Protein AF-G9YSE6-F1 (afdb_monomer)

Secondary structure (DSSP, 8-state):
--HHHHHHHHHHHT-EEE-GGGTTTEEEE---STT-SEEEETTS--BS-----HHHHH-S--EEE-----

Organism: NCBI:txid411475

pLDDT: mean 95.94, std 3.24, range [77.81, 98.44]

Nearest PDB structures (foldseek):
  5tre-assembly1_M  TM=5.300E-01  e=7.220E+00  Saccharomyces cerevisiae

Solvent-accessible surface area (backbone atoms only — not comparable to full-atom values): 3896 Å² total; per-residue (Å²): 54,45,47,70,60,26,48,54,51,12,55,76,69,73,25,19,33,34,38,76,95,30,65,95,45,42,37,36,33,67,50,91,52,100,52,37,31,29,34,38,30,49,80,48,78,73,40,61,57,6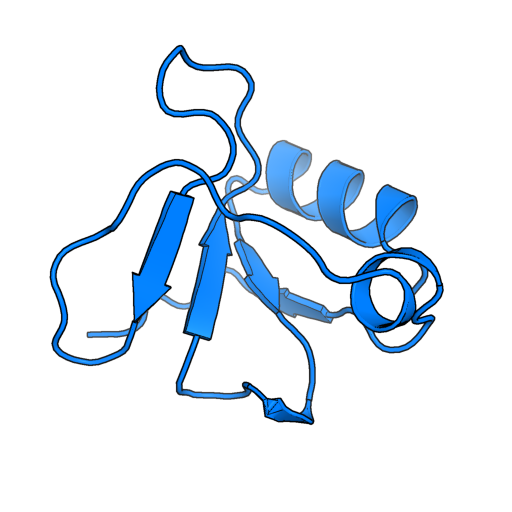7,78,79,52,72,69,59,68,70,33,56,62,35,38,67,45,78,79,78,64,103

Structure (mmCIF, N/CA/C/O backbone):
data_AF-G9YSE6-F1
#
_entry.id   AF-G9YSE6-F1
#
loop_
_atom_site.group_PDB
_atom_site.id
_atom_site.type_symbol
_atom_site.label_atom_id
_atom_site.label_alt_id
_atom_site.label_comp_id
_atom_site.label_asym_id
_atom_site.label_entity_id
_atom_site.label_seq_id
_atom_site.pdbx_PDB_ins_code
_atom_site.Cartn_x
_atom_site.Cartn_y
_atom_site.Cartn_z
_atom_site.occupancy
_atom_site.B_iso_or_equiv
_atom_site.auth_seq_id
_atom_site.auth_comp_id
_atom_site.auth_asym_id
_atom_site.auth_atom_id
_atom_site.pdbx_PDB_model_num
ATOM 1 N N . MET A 1 1 ? -11.358 -2.396 1.796 1.00 95.50 1 MET A N 1
ATOM 2 C CA . MET A 1 1 ? -11.882 -1.763 0.562 1.00 95.50 1 MET A CA 1
ATOM 3 C C . MET A 1 1 ? -11.146 -2.314 -0.656 1.00 95.50 1 MET A C 1
ATOM 5 O O . MET A 1 1 ? -10.076 -2.875 -0.490 1.00 95.50 1 MET A O 1
ATOM 9 N N . GLU A 1 2 ? -11.679 -2.160 -1.872 1.00 97.75 2 GLU A N 1
ATOM 10 C CA . GLU A 1 2 ? -10.933 -2.495 -3.102 1.00 97.75 2 GLU A CA 1
ATOM 11 C C . GLU A 1 2 ? -9.661 -1.641 -3.219 1.00 97.75 2 GLU A C 1
ATOM 13 O O . GLU A 1 2 ? -9.664 -0.456 -2.858 1.00 97.75 2 GLU A O 1
ATOM 18 N N . ILE A 1 3 ? -8.595 -2.210 -3.786 1.00 98.19 3 ILE A N 1
ATOM 19 C CA . ILE A 1 3 ? -7.275 -1.567 -3.837 1.00 98.19 3 ILE A CA 1
ATOM 20 C C . ILE A 1 3 ? -7.297 -0.176 -4.490 1.00 98.19 3 ILE A C 1
ATOM 22 O O . ILE A 1 3 ? -6.683 0.756 -3.978 1.00 98.19 3 ILE A O 1
ATOM 26 N N . GLN A 1 4 ? -8.061 0.019 -5.571 1.00 98.12 4 GLN A N 1
ATOM 27 C CA . GLN A 1 4 ? -8.118 1.307 -6.273 1.00 98.12 4 GLN A CA 1
ATOM 28 C C . GLN A 1 4 ? -8.688 2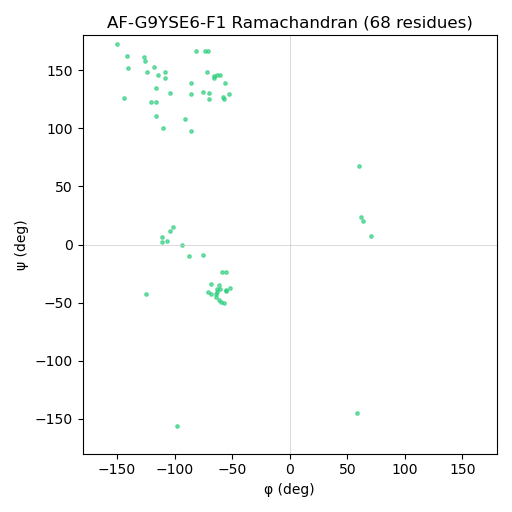.428 -5.385 1.00 98.12 4 GLN A C 1
ATOM 30 O O . GLN A 1 4 ? -8.214 3.566 -5.431 1.00 98.12 4 GLN A O 1
ATOM 35 N N . LYS A 1 5 ? -9.695 2.113 -4.558 1.00 98.44 5 LYS A N 1
ATOM 36 C CA . LYS A 1 5 ? -10.297 3.063 -3.609 1.00 98.44 5 LYS A CA 1
ATOM 37 C C . LYS A 1 5 ? -9.312 3.408 -2.492 1.00 98.44 5 LYS A C 1
ATOM 39 O O . LYS A 1 5 ? -9.173 4.584 -2.161 1.00 98.44 5 LYS A O 1
ATOM 44 N N . ALA A 1 6 ? -8.599 2.406 -1.972 1.00 98.38 6 ALA A N 1
ATOM 45 C CA . ALA A 1 6 ? -7.571 2.605 -0.952 1.00 98.38 6 ALA A CA 1
ATOM 46 C C . ALA A 1 6 ? -6.434 3.491 -1.468 1.00 98.38 6 ALA A C 1
ATOM 48 O O . ALA A 1 6 ? -6.077 4.466 -0.814 1.00 98.38 6 ALA A O 1
ATOM 49 N N . VAL A 1 7 ? -5.923 3.203 -2.670 1.00 98.19 7 VAL A N 1
ATOM 50 C CA . VAL A 1 7 ? -4.847 3.973 -3.311 1.00 98.19 7 VAL A CA 1
ATOM 51 C C . VAL A 1 7 ? -5.252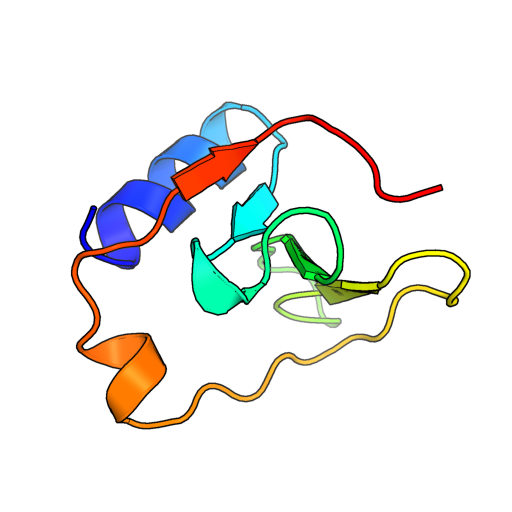 5.428 -3.505 1.00 98.19 7 VAL A C 1
ATOM 53 O O . VAL A 1 7 ? -4.501 6.315 -3.111 1.00 98.19 7 VAL A O 1
ATOM 56 N N . ARG A 1 8 ? -6.442 5.693 -4.064 1.00 98.38 8 ARG A N 1
ATOM 57 C CA . ARG A 1 8 ? -6.921 7.068 -4.272 1.00 98.38 8 ARG A CA 1
ATOM 58 C C . ARG A 1 8 ? -6.950 7.845 -2.957 1.00 98.38 8 ARG A C 1
ATOM 60 O O . ARG A 1 8 ? -6.373 8.923 -2.876 1.00 98.38 8 ARG A O 1
ATOM 67 N N . LYS A 1 9 ? -7.559 7.257 -1.926 1.00 98.38 9 LYS A N 1
ATOM 68 C CA . LYS A 1 9 ? -7.674 7.889 -0.612 1.00 98.38 9 LYS A CA 1
ATOM 69 C C . LYS A 1 9 ? -6.304 8.103 0.038 1.00 98.38 9 LYS A C 1
ATOM 71 O O . LYS A 1 9 ? -6.062 9.175 0.573 1.00 98.38 9 LYS A O 1
ATOM 76 N N . ALA A 1 10 ? -5.399 7.128 -0.040 1.00 98.25 10 ALA A N 1
ATOM 77 C CA . ALA A 1 10 ? -4.048 7.257 0.500 1.00 98.25 10 ALA A CA 1
ATOM 78 C C . ALA A 1 10 ? -3.242 8.361 -0.202 1.00 98.25 10 ALA A C 1
ATOM 80 O O . ALA A 1 10 ? -2.564 9.125 0.475 1.00 98.25 10 ALA A O 1
ATOM 81 N N . VAL A 1 11 ? -3.344 8.496 -1.530 1.00 97.88 11 VAL A N 1
ATOM 82 C CA . VAL A 1 11 ? -2.693 9.592 -2.269 1.00 97.88 11 VAL A CA 1
ATOM 83 C C . VAL A 1 11 ? -3.269 10.950 -1.856 1.00 97.88 11 VAL A C 1
ATOM 85 O O . VAL A 1 11 ? -2.503 11.870 -1.583 1.00 97.88 11 VAL A O 1
ATOM 88 N N . GLU A 1 12 ? -4.597 11.070 -1.750 1.00 97.38 12 GLU A N 1
ATOM 89 C CA . GLU A 1 12 ? -5.276 12.304 -1.319 1.00 97.38 12 GLU A CA 1
ATOM 90 C C . GLU A 1 12 ? -4.873 12.736 0.098 1.00 97.38 12 GLU A C 1
ATOM 92 O O . GLU A 1 12 ? -4.710 13.927 0.357 1.00 97.38 12 GLU A O 1
ATOM 97 N N . THR A 1 13 ? -4.685 11.784 1.015 1.00 96.56 13 THR A N 1
ATOM 98 C CA . THR A 1 13 ? -4.314 12.071 2.409 1.00 96.56 13 THR A CA 1
ATOM 99 C C . THR A 1 13 ? -2.807 12.037 2.668 1.00 96.56 13 THR A C 1
ATOM 101 O O . THR A 1 13 ? -2.396 12.205 3.813 1.00 96.56 13 THR A O 1
ATOM 104 N N . GLY A 1 14 ? -1.976 11.760 1.656 1.00 96.06 14 GLY A N 1
ATOM 105 C CA . GLY A 1 14 ? -0.533 11.541 1.827 1.00 96.06 14 GLY A CA 1
ATOM 106 C C . GLY A 1 14 ? -0.176 10.335 2.712 1.00 96.06 14 GLY A C 1
ATOM 107 O O . GLY A 1 14 ? 0.896 10.316 3.313 1.00 96.06 14 GLY A O 1
ATOM 108 N N . GLY A 1 15 ? -1.079 9.359 2.823 1.00 97.12 15 GLY A N 1
ATOM 109 C CA . GLY A 1 15 ? -0.956 8.195 3.696 1.00 97.12 15 GLY A CA 1
ATOM 110 C C . GLY A 1 15 ? -0.456 6.933 2.993 1.00 97.12 15 GLY A C 1
ATOM 111 O O . GLY A 1 15 ? 0.191 6.961 1.944 1.00 97.12 15 GLY A O 1
ATOM 112 N N . PHE A 1 16 ? -0.800 5.801 3.595 1.00 98.00 16 PHE A N 1
ATOM 113 C CA . PHE A 1 16 ? -0.414 4.461 3.182 1.00 98.00 16 PHE A CA 1
ATOM 114 C C . PHE A 1 16 ? -1.641 3.570 3.012 1.00 98.00 16 PHE A C 1
ATOM 116 O O . PHE A 1 16 ? -2.705 3.834 3.575 1.00 98.00 16 PHE A O 1
ATOM 123 N N . ILE A 1 17 ? -1.459 2.471 2.288 1.00 98.00 17 ILE A N 1
ATOM 124 C CA . ILE A 1 17 ? -2.390 1.348 2.268 1.00 98.00 17 ILE A CA 1
ATOM 125 C C . ILE A 1 17 ? -1.787 0.149 2.999 1.00 98.00 17 ILE A C 1
ATOM 127 O O . ILE A 1 17 ? -0.572 -0.065 2.992 1.00 98.00 17 ILE A O 1
ATOM 131 N N . THR A 1 18 ? -2.638 -0.653 3.621 1.00 97.81 18 THR A N 1
ATOM 132 C CA . THR A 1 18 ? -2.253 -1.927 4.235 1.00 97.81 18 THR A CA 1
ATOM 133 C C . THR A 1 18 ? -3.422 -2.907 4.186 1.00 97.81 18 THR A C 1
ATOM 135 O O . THR A 1 18 ? -4.525 -2.545 3.777 1.00 97.81 18 THR A O 1
ATOM 138 N N . ARG A 1 19 ? -3.174 -4.155 4.573 1.00 97.25 19 ARG A N 1
ATOM 139 C CA . ARG A 1 19 ? -4.198 -5.191 4.737 1.00 97.25 19 ARG A CA 1
ATOM 140 C C . ARG A 1 19 ? -4.213 -5.641 6.199 1.00 97.25 19 ARG A C 1
ATOM 142 O O . ARG A 1 19 ? -3.149 -5.628 6.821 1.00 97.25 19 ARG A O 1
ATOM 149 N N . PRO A 1 20 ? -5.339 -6.135 6.740 1.00 96.00 20 PRO A N 1
ATOM 150 C CA . PRO A 1 20 ? -5.415 -6.638 8.113 1.00 96.00 20 PRO A CA 1
ATOM 151 C C . PRO A 1 20 ? -4.333 -7.673 8.453 1.00 96.00 20 PRO A C 1
ATOM 153 O O . PRO A 1 20 ? -3.739 -7.630 9.528 1.00 96.00 20 PRO A O 1
ATOM 156 N N . LEU A 1 21 ? -3.996 -8.550 7.498 1.00 94.50 21 LEU A N 1
ATOM 157 C CA . LEU A 1 21 ? -2.915 -9.539 7.626 1.00 94.50 21 LEU A CA 1
ATOM 158 C C . LEU A 1 21 ? -1.532 -8.907 7.899 1.00 94.50 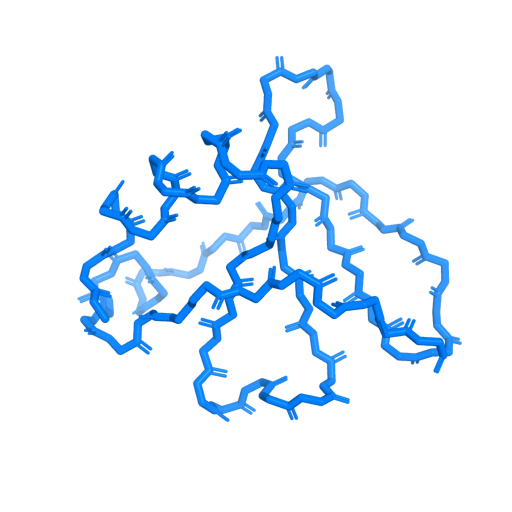21 LEU A C 1
ATOM 160 O O . LEU A 1 21 ? -0.628 -9.560 8.424 1.00 94.50 21 LEU A O 1
ATOM 164 N N . TRP A 1 22 ? -1.353 -7.643 7.527 1.00 94.56 22 TRP A N 1
ATOM 165 C CA . TRP A 1 22 ? -0.106 -6.885 7.603 1.00 94.56 22 TRP A CA 1
ATOM 166 C C . TRP A 1 22 ? -0.130 -5.769 8.650 1.00 94.56 22 TRP A C 1
ATOM 168 O O . TRP A 1 22 ? 0.866 -5.051 8.788 1.00 94.56 22 TRP A O 1
ATOM 178 N N . CYS A 1 23 ? -1.230 -5.632 9.391 1.00 87.44 23 CYS A N 1
ATOM 179 C CA . CYS A 1 23 ? -1.412 -4.579 10.380 1.00 87.44 23 CYS A CA 1
ATOM 180 C C . CYS A 1 23 ? -0.235 -4.536 11.374 1.00 87.44 23 CYS A C 1
ATOM 182 O O . CYS A 1 23 ? 0.204 -5.562 11.905 1.00 87.44 23 CYS A O 1
ATOM 184 N N . GLY A 1 24 ? 0.337 -3.341 11.563 1.00 87.69 24 GLY A N 1
ATOM 185 C CA . GLY A 1 24 ? 1.499 -3.109 12.428 1.00 87.69 24 GLY A CA 1
ATOM 186 C C . GLY A 1 24 ? 2.831 -3.677 11.917 1.00 87.69 24 GLY A C 1
ATOM 187 O O . GLY A 1 24 ? 3.817 -3.667 12.658 1.00 87.69 24 GLY A O 1
ATOM 188 N N . ARG A 1 25 ? 2.882 -4.204 10.686 1.00 93.94 25 ARG A N 1
ATOM 189 C CA . ARG A 1 25 ? 4.080 -4.844 10.112 1.00 93.94 25 ARG A CA 1
ATOM 190 C C . ARG A 1 25 ? 4.509 -4.244 8.787 1.00 93.94 25 ARG A C 1
ATOM 192 O O . ARG A 1 25 ? 5.711 -4.078 8.587 1.00 93.94 25 ARG A O 1
ATOM 199 N N . LEU A 1 26 ? 3.557 -3.955 7.900 1.00 96.06 26 LEU A N 1
ATOM 200 C CA . LEU A 1 26 ? 3.845 -3.463 6.560 1.00 96.06 26 LEU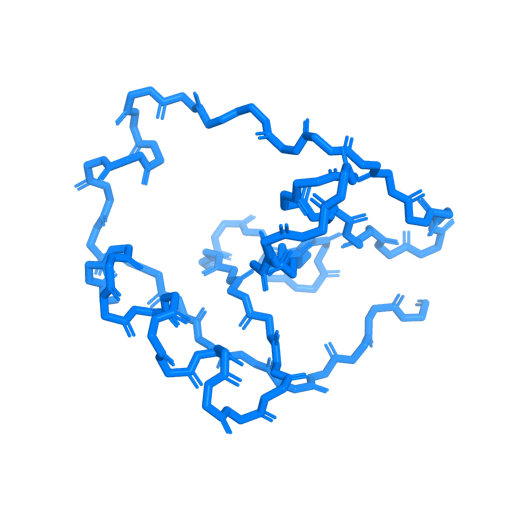 A CA 1
ATOM 201 C C . LEU A 1 26 ? 2.807 -2.443 6.095 1.00 96.06 26 LEU A C 1
ATOM 203 O O . LEU A 1 26 ? 1.614 -2.738 6.041 1.00 96.06 26 LEU A O 1
ATOM 207 N N . HIS A 1 27 ? 3.292 -1.280 5.681 1.00 97.88 27 HIS A N 1
ATOM 208 C CA . HIS A 1 27 ? 2.542 -0.250 4.976 1.00 97.88 27 HIS A CA 1
ATOM 209 C C . HIS A 1 27 ? 3.103 -0.089 3.561 1.00 97.88 27 HIS A C 1
ATOM 211 O O . HIS A 1 27 ? 4.304 -0.238 3.331 1.00 97.88 27 HIS A O 1
ATOM 217 N N . ILE A 1 28 ? 2.237 0.221 2.603 1.00 98.00 28 ILE A N 1
ATOM 218 C CA . ILE A 1 28 ? 2.613 0.514 1.220 1.00 98.00 28 ILE A CA 1
ATOM 219 C C . ILE A 1 28 ? 2.238 1.962 0.938 1.00 98.00 28 ILE A C 1
ATOM 221 O O . ILE A 1 28 ? 1.078 2.345 1.068 1.00 98.00 28 ILE A O 1
ATOM 225 N N . LYS A 1 29 ? 3.213 2.769 0.533 1.00 97.94 29 LYS A N 1
ATOM 226 C CA . LYS A 1 29 ? 2.999 4.136 0.074 1.00 97.94 29 LYS A CA 1
ATOM 227 C C . LYS A 1 29 ? 2.783 4.126 -1.440 1.00 97.94 29 LYS A C 1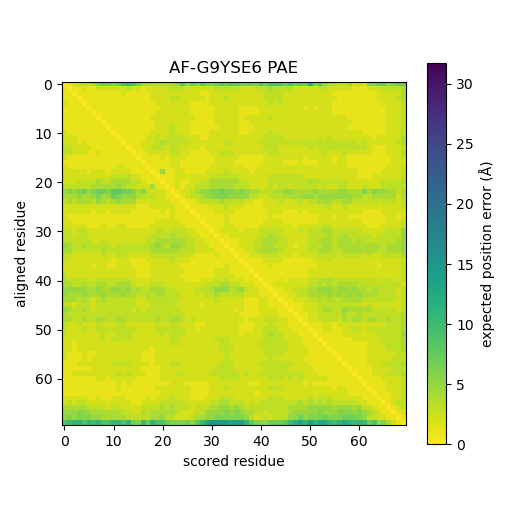
ATOM 229 O O . LYS A 1 29 ? 3.747 3.877 -2.171 1.00 97.94 29 LYS A O 1
ATOM 234 N N . PRO A 1 30 ? 1.559 4.365 -1.938 1.00 97.94 30 PRO A N 1
ATOM 235 C CA . PRO A 1 30 ? 1.343 4.531 -3.367 1.00 97.94 30 PRO A CA 1
ATOM 236 C C . PRO A 1 30 ? 1.950 5.860 -3.829 1.00 97.94 30 PRO A C 1
ATOM 238 O O . PRO A 1 30 ? 1.628 6.916 -3.289 1.00 97.94 30 PRO A O 1
ATOM 241 N N . THR A 1 31 ? 2.829 5.813 -4.828 1.00 96.19 31 THR A N 1
ATOM 242 C CA . THR A 1 31 ? 3.404 7.010 -5.460 1.00 96.19 31 THR A CA 1
ATOM 243 C C . THR A 1 31 ? 3.541 6.798 -6.968 1.00 96.19 31 THR A C 1
ATOM 245 O O . THR A 1 31 ? 3.524 5.658 -7.435 1.00 96.19 31 THR A O 1
ATOM 248 N N . ASN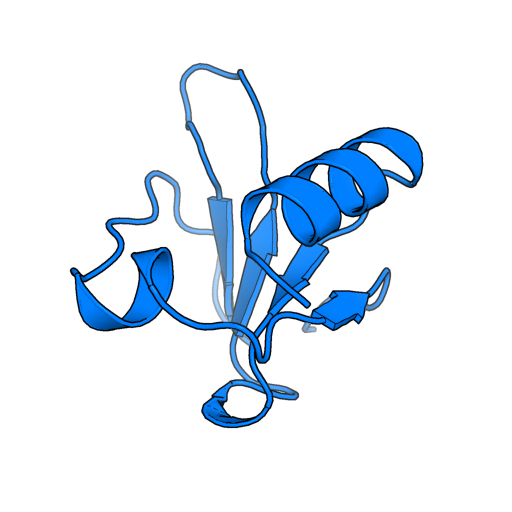 A 1 32 ? 3.689 7.895 -7.714 1.00 94.94 32 ASN A N 1
ATOM 249 C CA . ASN A 1 32 ? 4.004 7.885 -9.148 1.00 94.94 32 ASN A CA 1
ATOM 250 C C . ASN A 1 32 ? 5.477 8.245 -9.424 1.00 94.94 32 ASN A C 1
ATOM 252 O O . ASN A 1 32 ? 5.838 8.510 -10.568 1.00 94.94 32 ASN A O 1
ATOM 256 N N . GLU A 1 33 ? 6.311 8.281 -8.384 1.00 95.06 33 GLU A N 1
ATOM 257 C CA . GLU A 1 33 ? 7.737 8.588 -8.496 1.00 95.06 33 GLU A CA 1
ATOM 258 C C . GLU A 1 33 ? 8.513 7.402 -9.109 1.00 95.06 33 GLU A C 1
ATOM 260 O O . GLU A 1 33 ? 7.982 6.283 -9.177 1.00 95.06 33 GLU A O 1
ATOM 265 N N . PRO A 1 34 ? 9.775 7.589 -9.546 1.00 96.06 34 PRO A N 1
ATOM 266 C CA . PRO A 1 34 ? 10.595 6.521 -10.134 1.00 96.06 34 PRO A CA 1
ATOM 267 C C . PRO A 1 34 ? 10.758 5.272 -9.248 1.00 96.06 34 PRO A C 1
ATOM 269 O O . PRO A 1 34 ? 11.000 4.165 -9.739 1.00 96.06 34 PRO A O 1
ATOM 272 N N . GLU A 1 35 ? 10.605 5.426 -7.935 1.00 94.88 35 GLU A N 1
ATOM 273 C CA . GLU A 1 35 ? 10.635 4.357 -6.936 1.00 94.88 35 GLU A CA 1
ATOM 274 C C . GLU A 1 35 ? 9.350 3.504 -6.906 1.00 94.88 35 GLU A C 1
ATOM 276 O O . GLU A 1 35 ? 9.332 2.440 -6.274 1.00 94.88 35 GLU A O 1
ATOM 281 N N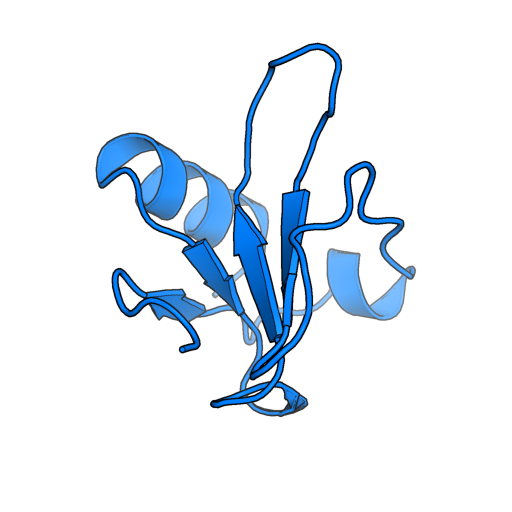 . CYS A 1 36 ? 8.306 3.926 -7.629 1.00 96.25 36 CYS A N 1
ATOM 282 C CA . CYS A 1 36 ? 6.971 3.328 -7.669 1.00 96.25 36 CYS A CA 1
ATOM 283 C C . CYS A 1 36 ? 6.313 3.288 -6.271 1.00 96.25 36 CYS A C 1
ATOM 285 O O . CYS A 1 36 ? 6.481 4.192 -5.453 1.00 96.25 36 CYS A O 1
ATOM 287 N N . CYS A 1 37 ? 5.532 2.245 -5.968 1.00 97.69 37 CYS A N 1
ATOM 288 C CA . CYS A 1 37 ? 5.009 2.046 -4.617 1.00 97.69 37 CYS A CA 1
ATOM 289 C C . CYS A 1 37 ? 6.143 1.654 -3.657 1.00 97.69 37 CYS A C 1
ATOM 291 O O . CYS A 1 37 ? 6.883 0.708 -3.939 1.00 97.69 37 CYS A O 1
ATOM 293 N N . VAL A 1 38 ? 6.240 2.332 -2.512 1.00 97.81 38 VAL A N 1
ATOM 294 C CA . VAL A 1 38 ? 7.303 2.119 -1.516 1.00 97.81 38 VAL A CA 1
ATOM 295 C C . VAL A 1 38 ? 6.766 1.327 -0.325 1.00 97.81 38 VAL A C 1
ATOM 297 O O . VAL A 1 38 ? 5.729 1.656 0.240 1.00 97.81 38 VAL A O 1
ATOM 300 N N . LEU A 1 39 ? 7.476 0.277 0.069 1.00 97.06 39 LEU A N 1
ATOM 301 C CA . LEU A 1 39 ? 7.195 -0.552 1.236 1.00 97.06 39 LEU A CA 1
ATOM 302 C C . LEU A 1 39 ? 7.836 0.059 2.481 1.00 97.06 39 LEU A C 1
ATOM 304 O O . LEU A 1 39 ? 9.035 0.328 2.498 1.00 97.06 39 LEU A O 1
ATOM 308 N N . HIS A 1 40 ? 7.053 0.202 3.542 1.00 96.94 40 HIS A N 1
ATOM 309 C CA . HIS A 1 40 ? 7.493 0.618 4.867 1.00 96.94 40 HIS A CA 1
ATOM 310 C C . HIS A 1 40 ? 7.248 -0.538 5.833 1.00 96.94 40 HIS A C 1
ATOM 312 O O . HIS A 1 40 ? 6.103 -0.898 6.098 1.00 96.94 40 HIS A O 1
ATOM 318 N N . GLY A 1 41 ? 8.323 -1.157 6.317 1.00 95.38 41 GLY A N 1
ATOM 319 C CA . GLY A 1 41 ? 8.258 -2.248 7.286 1.00 95.38 41 GLY A CA 1
ATOM 320 C C . GLY A 1 41 ? 8.733 -1.790 8.658 1.00 95.38 41 GLY A C 1
ATOM 321 O O . GLY A 1 41 ? 9.693 -1.029 8.749 1.00 95.38 41 GLY A O 1
ATOM 322 N N . LYS A 1 42 ? 8.106 -2.288 9.726 1.00 94.38 42 LYS A N 1
ATOM 323 C CA . LYS A 1 42 ? 8.484 -1.932 11.103 1.00 94.38 42 LYS A CA 1
ATOM 324 C C . LYS A 1 42 ? 9.959 -2.245 11.389 1.00 94.38 42 LYS A C 1
ATOM 326 O O . LYS A 1 42 ? 10.389 -3.386 11.192 1.00 94.38 42 LYS A O 1
ATOM 331 N N . GLY A 1 43 ? 10.728 -1.254 11.850 1.00 92.56 43 GLY A N 1
ATOM 332 C CA . GLY A 1 43 ? 12.163 -1.394 12.114 1.00 92.56 43 GLY A CA 1
ATOM 333 C C . GLY A 1 43 ? 13.018 -1.702 10.875 1.00 92.56 43 GLY A C 1
ATOM 334 O O . GLY A 1 43 ? 14.113 -2.255 11.002 1.00 92.56 43 GLY A O 1
ATOM 335 N N . ARG A 1 44 ? 12.522 -1.417 9.664 1.00 93.38 44 ARG A N 1
ATOM 336 C CA . ARG A 1 44 ? 13.235 -1.633 8.396 1.00 93.38 44 ARG A CA 1
ATOM 337 C C . ARG A 1 44 ? 13.314 -0.329 7.608 1.00 93.38 44 ARG A C 1
ATOM 339 O O . ARG A 1 44 ? 12.407 0.493 7.654 1.00 93.38 44 ARG A O 1
ATOM 346 N N . ALA A 1 45 ? 14.388 -0.171 6.837 1.00 94.19 45 ALA A N 1
ATOM 347 C CA . ALA A 1 45 ? 14.475 0.920 5.873 1.00 94.19 45 ALA A CA 1
ATOM 348 C C . ALA A 1 45 ? 13.381 0.772 4.792 1.00 94.19 45 ALA A C 1
ATOM 350 O O . ALA A 1 45 ? 13.066 -0.364 4.413 1.00 94.19 45 ALA A O 1
ATOM 351 N N . 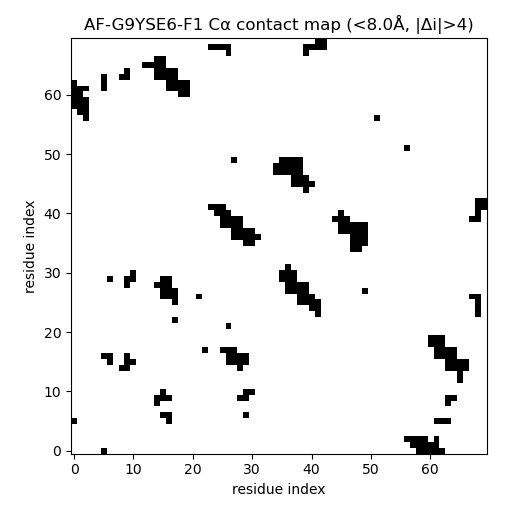PRO A 1 46 ? 12.823 1.883 4.274 1.00 95.44 46 PRO A N 1
ATOM 352 C CA . PRO A 1 46 ? 11.874 1.838 3.170 1.00 95.44 46 PRO A CA 1
ATOM 353 C C . PRO A 1 46 ? 12.459 1.130 1.945 1.00 95.44 46 PRO A C 1
ATOM 355 O O . PRO A 1 46 ? 13.624 1.327 1.597 1.00 95.44 46 PRO A O 1
ATOM 358 N N . CYS A 1 47 ? 11.646 0.311 1.286 1.00 95.94 47 CYS A N 1
ATOM 359 C CA . CYS A 1 47 ? 12.053 -0.469 0.122 1.00 95.94 47 CYS A CA 1
ATOM 360 C C . CYS A 1 47 ? 11.181 -0.102 -1.088 1.00 95.94 47 CYS A C 1
ATOM 362 O O . CYS A 1 47 ? 9.959 -0.217 -1.003 1.00 95.94 47 CYS A O 1
ATOM 364 N N . PRO A 1 48 ? 11.756 0.349 -2.214 1.00 96.94 48 PRO A N 1
ATOM 365 C CA . PRO A 1 48 ? 10.979 0.701 -3.398 1.00 96.94 48 PRO A CA 1
ATOM 366 C C . PRO A 1 48 ? 10.400 -0.542 -4.093 1.00 96.94 48 PRO A C 1
ATOM 368 O O . PRO A 1 48 ? 10.861 -1.663 -3.874 1.00 96.94 48 PRO A O 1
ATOM 371 N N . ARG A 1 49 ? 9.453 -0.321 -5.014 1.00 95.38 49 ARG A N 1
ATOM 372 C CA . ARG A 1 49 ? 8.875 -1.335 -5.916 1.00 95.38 49 ARG A CA 1
ATOM 373 C C . ARG A 1 49 ? 8.180 -2.502 -5.209 1.00 95.38 49 ARG A C 1
ATOM 375 O O . ARG A 1 49 ? 8.592 -3.657 -5.332 1.00 95.38 49 ARG A O 1
ATOM 382 N N . TRP A 1 50 ? 7.060 -2.219 -4.544 1.00 95.88 50 TRP A N 1
ATOM 383 C CA . TRP A 1 50 ? 6.127 -3.281 -4.156 1.00 95.88 50 TRP A CA 1
ATOM 384 C C . TRP A 1 50 ? 5.641 -4.073 -5.382 1.00 95.88 50 TRP A C 1
ATOM 386 O O . TRP A 1 50 ? 5.146 -3.494 -6.348 1.00 95.88 50 TRP A O 1
ATOM 396 N N . GLN A 1 51 ? 5.777 -5.398 -5.321 1.00 95.81 51 GLN A N 1
ATOM 397 C CA . GLN A 1 51 ? 5.316 -6.332 -6.348 1.00 95.81 51 GLN A CA 1
ATOM 398 C C . GLN A 1 51 ? 4.122 -7.122 -5.791 1.00 95.81 51 GLN A C 1
ATOM 400 O O . GLN A 1 51 ? 4.332 -8.037 -4.989 1.00 95.81 51 GLN A O 1
ATOM 405 N N . PRO A 1 52 ? 2.879 -6.760 -6.149 1.00 95.75 52 PRO A N 1
ATOM 406 C CA . PRO A 1 52 ? 1.694 -7.432 -5.636 1.00 95.75 52 PRO A CA 1
ATOM 407 C C . PRO A 1 52 ? 1.545 -8.829 -6.234 1.00 95.75 52 PRO A C 1
ATOM 409 O O . PRO A 1 52 ? 1.856 -9.064 -7.405 1.00 95.75 52 PRO A O 1
ATOM 412 N N . LYS A 1 53 ? 0.983 -9.750 -5.456 1.00 96.75 53 LYS A N 1
ATOM 413 C CA . LYS A 1 53 ? 0.442 -10.997 -6.000 1.00 96.75 53 LYS A CA 1
ATOM 414 C C . LYS A 1 53 ? -0.960 -10.766 -6.564 1.00 96.75 53 LYS A C 1
ATOM 416 O O . LYS A 1 53 ? -1.628 -9.789 -6.233 1.00 96.75 53 LYS A O 1
ATOM 421 N N . ALA A 1 54 ? -1.459 -11.728 -7.339 1.00 98.19 54 ALA A N 1
ATOM 422 C CA . ALA A 1 54 ? -2.843 -11.708 -7.816 1.00 98.19 54 ALA A CA 1
ATOM 423 C C . ALA A 1 54 ? -3.861 -11.594 -6.662 1.00 98.19 54 ALA A C 1
ATOM 425 O O . ALA A 1 54 ? -4.826 -10.845 -6.773 1.00 98.19 54 ALA A O 1
ATOM 426 N N . GLU A 1 55 ? -3.617 -12.280 -5.537 1.00 97.50 55 GLU A N 1
ATOM 427 C CA . GLU A 1 55 ? -4.470 -12.200 -4.339 1.00 97.50 55 GLU A CA 1
ATOM 428 C C . GLU A 1 55 ? -4.526 -10.790 -3.742 1.00 97.50 55 GLU A C 1
ATOM 430 O O . GLU A 1 55 ? -5.578 -10.370 -3.279 1.00 97.50 55 GLU A O 1
ATOM 435 N N . ASP A 1 56 ? -3.428 -10.035 -3.801 1.00 97.00 56 ASP A N 1
ATOM 436 C CA . ASP A 1 56 ? -3.381 -8.665 -3.291 1.00 97.00 56 ASP A CA 1
ATOM 437 C C . ASP A 1 56 ? -4.201 -7.724 -4.182 1.00 97.00 56 ASP A C 1
ATOM 439 O O . ASP A 1 56 ? -4.937 -6.871 -3.689 1.00 97.00 56 ASP A O 1
ATOM 443 N N . LEU A 1 57 ? -4.110 -7.908 -5.503 1.00 97.56 57 LEU A N 1
ATOM 444 C CA . LEU A 1 57 ? -4.840 -7.101 -6.484 1.00 97.56 57 LEU A CA 1
ATOM 445 C C . LEU A 1 57 ? -6.353 -7.344 -6.448 1.00 97.56 57 LEU A C 1
ATOM 447 O O . LEU A 1 57 ? -7.119 -6.417 -6.701 1.00 97.56 57 LEU A O 1
ATOM 451 N N . MET A 1 58 ? -6.773 -8.576 -6.153 1.00 97.81 58 MET A N 1
ATOM 452 C CA . MET A 1 58 ? -8.187 -8.958 -6.063 1.00 97.81 58 MET A CA 1
ATOM 453 C C . MET A 1 58 ? -8.789 -8.742 -4.671 1.00 97.81 58 MET A C 1
ATOM 455 O O . MET A 1 58 ? -10.001 -8.863 -4.518 1.00 97.81 58 MET A O 1
ATOM 459 N N . ALA A 1 59 ? -7.970 -8.447 -3.660 1.00 98.06 59 ALA A N 1
ATOM 460 C CA . ALA A 1 59 ? -8.448 -8.278 -2.299 1.00 98.06 59 ALA A CA 1
ATOM 461 C C . ALA A 1 59 ? -9.360 -7.048 -2.146 1.00 98.06 59 ALA A C 1
ATOM 463 O O . ALA A 1 59 ? -9.130 -5.977 -2.719 1.00 98.06 59 ALA A O 1
ATOM 464 N N . ASP A 1 60 ? -10.379 -7.200 -1.309 1.00 98.12 60 ASP A N 1
ATOM 465 C CA . ASP A 1 60 ? -11.381 -6.193 -0.960 1.00 98.12 60 ASP A CA 1
ATOM 466 C C . ASP A 1 60 ? -11.250 -5.712 0.497 1.00 98.12 60 ASP A C 1
ATOM 468 O O . ASP A 1 60 ? -12.044 -4.890 0.968 1.00 98.12 60 ASP A O 1
ATOM 472 N N . ASP A 1 61 ? -10.195 -6.147 1.189 1.00 98.12 61 ASP A N 1
ATOM 473 C CA . ASP A 1 61 ? -9.897 -5.900 2.600 1.00 98.12 61 ASP A CA 1
ATOM 474 C C . ASP A 1 61 ? -8.841 -4.801 2.824 1.00 98.12 61 ASP A C 1
ATOM 476 O O . ASP A 1 61 ? -8.339 -4.651 3.931 1.00 98.12 61 ASP A O 1
ATOM 480 N N . TRP A 1 62 ? -8.518 -3.981 1.816 1.00 98.19 62 TRP A N 1
ATOM 481 C CA . TRP A 1 62 ? -7.534 -2.904 1.980 1.00 98.19 62 TRP A CA 1
ATOM 482 C C . TRP A 1 62 ? -7.988 -1.815 2.957 1.00 98.19 62 TRP A C 1
ATOM 484 O O . TRP A 1 62 ? -9.154 -1.410 2.977 1.00 98.19 62 TRP A O 1
ATOM 494 N N . GLU A 1 63 ? -7.042 -1.265 3.703 1.00 97.88 63 GLU A N 1
ATOM 495 C CA . GLU A 1 63 ? -7.232 -0.184 4.667 1.00 97.88 63 GLU A CA 1
ATOM 496 C C . GLU A 1 63 ? -6.283 0.977 4.358 1.00 97.88 63 GLU A C 1
ATOM 498 O O . GLU A 1 63 ? -5.260 0.795 3.697 1.00 97.88 63 GLU A O 1
ATOM 503 N N . VAL A 1 64 ? -6.634 2.178 4.825 1.00 98.00 64 VAL A N 1
ATOM 504 C CA . VAL A 1 64 ? -5.808 3.387 4.687 1.00 98.00 64 VAL A CA 1
ATOM 505 C C . VAL A 1 64 ? -5.391 3.852 6.069 1.00 98.00 64 VAL A C 1
ATOM 507 O O . VAL A 1 64 ? -6.229 3.934 6.966 1.00 98.00 64 VAL A O 1
ATOM 510 N N . THR A 1 65 ? -4.120 4.200 6.219 1.00 96.25 65 THR A N 1
ATOM 511 C CA . THR A 1 65 ? -3.552 4.697 7.472 1.00 96.25 65 THR A CA 1
ATOM 512 C C . THR A 1 65 ? -2.570 5.832 7.208 1.00 96.25 65 THR A C 1
ATOM 514 O O . THR A 1 65 ? -1.960 5.907 6.142 1.00 96.25 65 THR A O 1
ATOM 517 N N . THR A 1 66 ? -2.423 6.731 8.174 1.00 95.62 66 THR A N 1
ATOM 518 C CA . THR A 1 66 ? -1.378 7.768 8.198 1.00 95.62 66 THR A CA 1
ATOM 519 C C . THR A 1 66 ? -0.289 7.447 9.220 1.00 95.62 66 THR A C 1
ATOM 521 O O . THR A 1 66 ? 0.607 8.255 9.433 1.00 95.62 66 THR A O 1
ATOM 524 N N . GLU A 1 67 ? -0.375 6.293 9.881 1.00 92.56 67 GLU A N 1
ATOM 525 C CA . GLU A 1 67 ? 0.605 5.870 10.873 1.00 92.56 67 GLU A CA 1
ATOM 526 C C . GLU A 1 67 ? 1.891 5.406 10.188 1.00 92.56 67 GLU A C 1
ATOM 528 O O . GLU A 1 67 ? 1.876 4.589 9.263 1.00 92.56 67 GLU A O 1
ATOM 533 N N . GLU A 1 68 ? 3.024 5.907 10.666 1.00 89.25 68 GLU A N 1
ATOM 534 C CA . GLU A 1 68 ? 4.329 5.407 10.259 1.00 89.25 68 GLU A CA 1
ATOM 535 C C . GLU A 1 68 ? 4.726 4.206 11.118 1.00 89.25 68 GLU A C 1
ATOM 537 O O . GLU A 1 68 ? 4.525 4.183 12.334 1.00 89.25 68 GLU A O 1
ATOM 542 N N . LEU A 1 69 ? 5.314 3.195 10.481 1.00 89.94 69 LEU A N 1
ATOM 543 C CA . LEU A 1 69 ? 5.891 2.060 11.190 1.00 89.94 69 LEU A CA 1
ATOM 544 C C . LEU A 1 69 ? 7.325 2.411 11.586 1.00 89.94 69 LEU A C 1
ATOM 546 O O . LEU A 1 69 ? 8.234 2.296 10.767 1.00 89.94 69 LEU A O 1
ATOM 550 N N . ILE A 1 70 ? 7.489 2.846 12.837 1.00 77.81 70 ILE A N 1
ATOM 551 C CA . ILE A 1 70 ? 8.789 3.090 13.484 1.00 77.81 70 ILE A CA 1
ATOM 552 C C . ILE A 1 70 ? 9.424 1.749 13.877 1.00 77.81 70 ILE A C 1
ATOM 554 O O . ILE A 1 70 ? 8.747 0.940 14.561 1.00 77.81 70 ILE A O 1
#

Sequence (70 aa):
MEIQKAVRKAVETGGFITRPLWCGRLHIKPTNEPECCVLHGKGRAPCPRWQPKAEDLMADDWEVTTEELI

Radius of gyration: 11.01 Å; Cα contacts (8 Å, |Δi|>4): 134; chains: 1; bounding box: 26×24×24 Å

Foldseek 3Di:
DQPVVQLVVCVVVVWWKDAPVQPLAWTWGADPDPLGIWIAGAVDDIHGDDDDDPCNNPDPRMDIDRDHRD

InterPro domains:
  IPR021361 Thoeris anti-defense 2-like domain [PF11195] (1-64)

Mean predicted aligned error: 2.34 Å